Protein AF-A0A2E7MZM9-F1 (afdb_monomer_lite)

Sequence (69 aa):
MGISRDKAIELVEEGIVDPIQMVIMCVKYMSEDDVEDMLDCNELSDRFMEEDDGQPDWEQEWADFGEEY

Foldseek 3Di:
DDPVVVVLVVCCVVVVDPPVRSVVVVLVVDDPVRNVVVCVVVLNDPCSVPPCVVDDDPVRVVVVVPPDD

pLDDT: mean 86.88, std 13.14, range [55.69, 98.25]

Radius of gyration: 21.18 Å; chains: 1; bounding box: 61×20×43 Å

Structure (mmCIF, N/CA/C/O backbone):
data_AF-A0A2E7MZM9-F1
#
_entry.id   AF-A0A2E7MZM9-F1
#
loop_
_atom_site.group_PDB
_atom_site.id
_atom_site.type_symbol
_atom_site.label_atom_id
_atom_site.label_alt_id
_atom_site.label_comp_id
_atom_site.label_asym_id
_atom_site.label_entity_id
_atom_site.label_seq_id
_atom_site.pdbx_PDB_ins_code
_atom_site.Cartn_x
_atom_site.Cartn_y
_atom_site.Cartn_z
_atom_site.occupancy
_atom_site.B_iso_or_equiv
_atom_site.auth_seq_id
_atom_site.auth_comp_id
_atom_site.auth_asym_id
_atom_site.auth_atom_id
_atom_site.pdbx_PDB_model_num
ATOM 1 N N . MET A 1 1 ? 1.835 -0.399 16.955 1.00 55.69 1 MET A N 1
ATOM 2 C CA . MET A 1 1 ? 1.057 -0.873 15.793 1.00 55.69 1 MET A CA 1
ATOM 3 C C . MET A 1 1 ? -0.146 0.054 15.673 1.00 55.69 1 MET A C 1
ATOM 5 O O . MET A 1 1 ? -0.641 0.484 16.708 1.00 55.69 1 MET A O 1
ATOM 9 N N . GLY A 1 2 ? -0.464 0.551 14.475 1.00 68.94 2 GLY A N 1
ATOM 10 C CA . GLY A 1 2 ? -1.467 1.609 14.316 1.00 68.94 2 GLY A CA 1
ATOM 11 C C . GLY A 1 2 ? -2.876 1.066 14.533 1.00 68.94 2 GLY A C 1
ATOM 12 O O . GLY A 1 2 ? -3.275 0.162 13.809 1.00 68.94 2 GLY A O 1
ATOM 13 N N . ILE A 1 3 ? -3.620 1.659 15.473 1.00 85.75 3 ILE A N 1
ATOM 14 C CA . ILE A 1 3 ? -4.992 1.266 15.857 1.00 85.75 3 ILE A CA 1
ATOM 15 C C . ILE A 1 3 ? -5.902 1.079 14.625 1.00 85.75 3 ILE A C 1
ATOM 17 O O . ILE A 1 3 ? -6.745 0.190 14.596 1.00 85.75 3 ILE A O 1
ATOM 21 N N . SER A 1 4 ? -5.712 1.892 13.583 1.00 90.69 4 SER A N 1
ATOM 22 C CA . SER A 1 4 ? -6.480 1.829 12.335 1.00 90.69 4 SER A CA 1
ATOM 23 C C . SER A 1 4 ? -6.157 0.616 11.457 1.00 90.69 4 SER A C 1
ATOM 25 O O . SER A 1 4 ? -7.070 0.029 10.882 1.00 90.69 4 SER A O 1
ATOM 27 N N . ARG A 1 5 ? -4.882 0.223 11.351 1.00 93.56 5 ARG A N 1
ATOM 28 C CA . ARG A 1 5 ? -4.467 -0.949 10.565 1.00 93.56 5 ARG A CA 1
ATOM 29 C C . ARG A 1 5 ? -4.985 -2.227 11.203 1.00 93.56 5 ARG A C 1
ATOM 31 O O . ARG A 1 5 ? -5.547 -3.065 10.509 1.00 93.56 5 ARG A O 1
ATOM 38 N N . ASP A 1 6 ? -4.816 -2.336 12.515 1.00 96.12 6 ASP A N 1
ATOM 39 C CA . ASP A 1 6 ? -5.252 -3.508 13.269 1.00 96.12 6 ASP A CA 1
ATOM 40 C C . ASP A 1 6 ? -6.775 -3.657 13.137 1.00 96.12 6 ASP A C 1
ATOM 42 O O . ASP A 1 6 ? -7.267 -4.749 12.871 1.00 96.12 6 ASP A O 1
ATOM 46 N N . LYS A 1 7 ? -7.517 -2.536 13.138 1.00 95.94 7 LYS A N 1
ATOM 47 C CA . LYS A 1 7 ? -8.960 -2.571 12.900 1.00 95.94 7 LYS A CA 1
ATOM 48 C C . LYS A 1 7 ? -9.351 -3.049 11.498 1.00 95.94 7 LYS A C 1
ATOM 50 O O . LYS A 1 7 ? -10.326 -3.782 11.358 1.00 95.94 7 LYS A O 1
ATOM 55 N N . ALA A 1 8 ? -8.632 -2.632 10.456 1.00 95.88 8 ALA A N 1
ATOM 56 C CA . ALA A 1 8 ? -8.904 -3.103 9.097 1.00 95.88 8 ALA A CA 1
ATOM 57 C C . ALA A 1 8 ? -8.677 -4.619 8.973 1.00 95.88 8 ALA A C 1
ATOM 59 O O . ALA A 1 8 ? -9.472 -5.302 8.333 1.00 95.88 8 ALA A O 1
ATOM 60 N N . ILE A 1 9 ? -7.639 -5.141 9.634 1.00 96.81 9 ILE A N 1
ATOM 61 C CA . ILE A 1 9 ? -7.340 -6.577 9.673 1.00 96.81 9 ILE A CA 1
ATOM 62 C C . ILE A 1 9 ? -8.446 -7.338 10.414 1.00 96.81 9 ILE A C 1
ATOM 64 O O . ILE A 1 9 ? -8.988 -8.286 9.855 1.00 96.81 9 ILE A O 1
ATOM 68 N N . GLU A 1 10 ? -8.858 -6.877 11.600 1.00 97.81 10 GLU A N 1
ATOM 69 C CA . GLU A 1 10 ? -9.962 -7.488 12.360 1.00 97.81 10 GLU A CA 1
ATOM 70 C C . GLU A 1 10 ? -11.245 -7.611 11.526 1.00 97.81 10 GLU A C 1
ATOM 72 O O . GLU A 1 10 ? -11.897 -8.648 11.544 1.00 97.81 10 GLU A O 1
ATOM 77 N N . LEU A 1 11 ? -11.608 -6.575 10.758 1.00 97.75 11 LEU A N 1
ATOM 78 C CA . LEU A 1 11 ? -12.814 -6.603 9.919 1.00 97.75 11 LEU A CA 1
ATOM 79 C C . LEU A 1 11 ? -12.766 -7.701 8.847 1.00 97.75 11 LEU A C 1
ATOM 81 O O . LEU A 1 11 ? -13.808 -8.250 8.484 1.00 97.75 11 LEU A O 1
ATOM 85 N N . VAL A 1 12 ? -11.575 -8.010 8.336 1.00 97.81 12 VAL A N 1
ATOM 86 C CA . VAL A 1 12 ? -11.373 -9.100 7.377 1.00 97.81 12 VAL A CA 1
ATOM 87 C C . VAL A 1 12 ? -11.382 -10.453 8.092 1.00 97.81 12 VAL A C 1
ATOM 89 O O . VAL A 1 12 ? -12.056 -11.375 7.639 1.00 97.81 12 VAL A O 1
ATOM 92 N N . GLU A 1 13 ? -10.696 -10.572 9.231 1.00 97.69 13 GLU A N 1
ATOM 93 C CA . GLU A 1 13 ? -10.629 -11.811 10.024 1.00 97.69 13 GLU A CA 1
ATOM 94 C C . GLU A 1 13 ? -11.994 -12.238 10.586 1.00 97.69 13 GLU A C 1
ATOM 96 O O . GLU A 1 13 ? -12.317 -13.425 10.605 1.00 97.69 13 GLU A O 1
ATOM 101 N N . GLU A 1 14 ? -12.831 -11.280 10.988 1.00 98.06 14 GLU A N 1
ATOM 102 C CA . GLU A 1 14 ? -14.206 -11.516 11.446 1.00 98.06 14 GLU A CA 1
ATOM 103 C C . GLU A 1 14 ? -15.180 -11.815 10.287 1.00 98.06 14 GLU A C 1
ATOM 105 O O . GLU A 1 14 ? -16.355 -12.105 10.521 1.00 98.06 14 GLU A O 1
ATOM 110 N N . GLY A 1 15 ? -14.718 -11.745 9.032 1.00 97.50 15 GLY A N 1
ATOM 111 C CA . GLY A 1 15 ? -15.536 -11.968 7.838 1.00 97.50 15 GLY A CA 1
ATOM 112 C C . GLY A 1 15 ? -16.556 -10.859 7.568 1.00 97.50 15 GLY A C 1
ATOM 113 O O . GLY A 1 15 ? -17.493 -11.059 6.795 1.00 97.50 15 GLY A O 1
ATOM 114 N N . ILE A 1 16 ? -16.395 -9.692 8.201 1.00 98.19 16 ILE A N 1
ATOM 115 C CA . ILE A 1 16 ? -17.254 -8.519 7.992 1.00 98.19 16 ILE A CA 1
ATOM 116 C C . ILE A 1 16 ? -16.980 -7.895 6.621 1.00 98.19 16 ILE A C 1
ATOM 118 O O . ILE A 1 16 ? -17.895 -7.376 5.979 1.00 98.19 16 ILE A O 1
ATOM 122 N N . VAL A 1 17 ? -15.728 -7.956 6.161 1.00 97.69 17 VAL A N 1
ATOM 123 C CA . VAL A 1 17 ? -15.297 -7.464 4.850 1.00 97.69 17 VAL A CA 1
ATOM 124 C C . VAL A 1 17 ? -14.542 -8.565 4.117 1.00 97.69 17 VAL A C 1
ATOM 126 O O . VAL A 1 17 ? -13.615 -9.162 4.655 1.00 97.69 17 VAL A O 1
ATOM 129 N N . ASP A 1 18 ? -14.920 -8.811 2.864 1.00 98.12 18 ASP A N 1
ATOM 130 C CA . ASP A 1 18 ? -14.175 -9.708 1.985 1.00 98.12 18 ASP A CA 1
ATOM 131 C C . ASP A 1 18 ? -12.741 -9.174 1.744 1.00 98.12 18 ASP A C 1
ATOM 133 O O . ASP A 1 18 ? -12.580 -7.979 1.466 1.00 98.12 18 ASP A O 1
ATOM 137 N N . PRO A 1 19 ? -11.692 -10.018 1.816 1.00 98.06 19 PRO A N 1
ATOM 138 C CA . PRO A 1 19 ? -10.311 -9.573 1.640 1.00 98.06 19 PRO A CA 1
ATOM 139 C C . PRO A 1 19 ? -10.056 -8.834 0.319 1.00 98.06 19 PRO A C 1
ATOM 141 O O . PRO A 1 19 ? -9.355 -7.822 0.312 1.00 98.06 19 PRO A O 1
ATOM 144 N N . ILE A 1 20 ? -10.644 -9.292 -0.794 1.00 98.06 20 ILE A N 1
ATOM 145 C CA . ILE A 1 20 ? -10.468 -8.653 -2.107 1.00 98.06 20 ILE A CA 1
ATOM 146 C C . ILE A 1 20 ? -11.138 -7.279 -2.097 1.00 98.06 20 ILE A C 1
ATOM 148 O O . ILE A 1 20 ? -10.565 -6.310 -2.593 1.00 98.06 20 ILE A O 1
ATOM 152 N N . GLN A 1 21 ? -12.322 -7.160 -1.490 1.00 98.25 21 GLN A N 1
ATOM 153 C CA . GLN A 1 21 ? -12.973 -5.859 -1.320 1.00 98.25 21 GLN A CA 1
ATOM 154 C C . GLN A 1 21 ? -12.141 -4.899 -0.463 1.00 98.25 21 GLN A C 1
ATOM 156 O O . GLN A 1 21 ? -12.043 -3.725 -0.816 1.00 98.25 21 GLN A O 1
ATOM 161 N N . MET A 1 22 ? -11.505 -5.373 0.616 1.00 97.88 22 MET A N 1
ATOM 162 C CA . MET A 1 22 ? -10.599 -4.543 1.421 1.00 97.88 22 MET A CA 1
ATOM 163 C C . MET A 1 22 ? -9.426 -4.022 0.581 1.00 97.88 22 MET A C 1
ATOM 165 O O . MET A 1 22 ? -9.159 -2.822 0.591 1.00 97.88 22 MET A O 1
ATOM 169 N N . VAL A 1 23 ? -8.788 -4.889 -0.215 1.00 97.19 23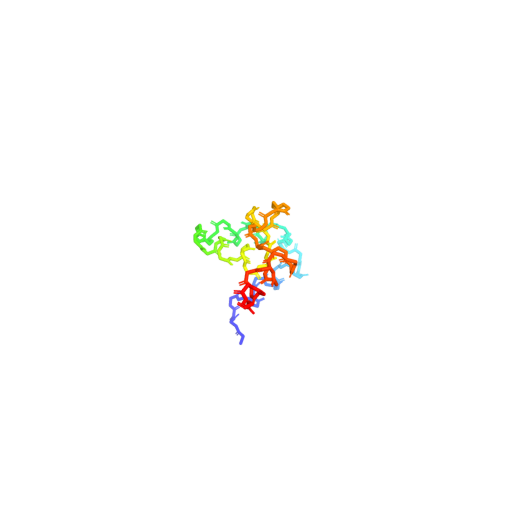 VAL A N 1
ATOM 170 C CA . VAL A 1 23 ? -7.701 -4.492 -1.128 1.00 97.19 23 VAL A CA 1
ATOM 171 C C . VAL A 1 23 ? -8.183 -3.461 -2.150 1.00 97.19 23 VAL A C 1
ATOM 173 O O . VAL A 1 23 ? -7.546 -2.423 -2.304 1.00 97.19 23 VAL A O 1
ATOM 176 N N . ILE A 1 24 ? -9.331 -3.681 -2.801 1.00 97.88 24 ILE A N 1
ATOM 177 C CA . ILE A 1 24 ? -9.891 -2.730 -3.778 1.00 97.88 24 ILE A CA 1
ATOM 178 C C . ILE A 1 24 ? -10.166 -1.369 -3.129 1.00 97.88 24 ILE A C 1
ATOM 180 O O . ILE A 1 24 ? -9.889 -0.338 -3.739 1.00 97.88 24 ILE A O 1
ATOM 184 N N . MET A 1 25 ? -10.710 -1.340 -1.909 1.00 97.69 25 MET A N 1
ATOM 185 C CA . MET A 1 25 ? -10.947 -0.087 -1.186 1.00 97.69 25 MET A CA 1
ATOM 186 C C . MET A 1 25 ? -9.642 0.642 -0.867 1.00 97.69 25 MET A C 1
ATOM 188 O O . MET A 1 25 ? -9.578 1.853 -1.059 1.00 97.69 25 MET A O 1
ATOM 192 N N . CYS A 1 26 ? -8.606 -0.076 -0.424 1.00 96.94 26 CYS A N 1
ATOM 193 C CA . CYS A 1 26 ? -7.289 0.508 -0.182 1.00 96.94 26 CYS A CA 1
ATOM 194 C C . CYS A 1 26 ? -6.689 1.085 -1.468 1.00 96.94 26 CYS A C 1
ATOM 196 O O . CYS A 1 26 ? -6.311 2.251 -1.478 1.00 96.94 26 CYS A O 1
ATOM 198 N N . VAL A 1 27 ? -6.673 0.315 -2.560 1.00 97.06 27 VAL A N 1
ATOM 199 C CA . VAL A 1 27 ? -6.121 0.756 -3.853 1.00 97.06 27 VAL A CA 1
ATOM 200 C C . VAL A 1 27 ? -6.868 1.965 -4.407 1.00 97.06 27 VAL A C 1
ATOM 202 O O . VAL A 1 27 ? -6.238 2.903 -4.867 1.00 97.06 27 VAL A O 1
ATOM 205 N N . LYS A 1 28 ? -8.198 2.015 -4.279 1.00 96.81 28 LYS A N 1
ATOM 206 C CA . LYS A 1 28 ? -8.993 3.186 -4.691 1.00 96.81 28 LYS A CA 1
ATOM 207 C C . LYS A 1 28 ? -8.801 4.429 -3.819 1.00 96.81 28 LYS A C 1
ATOM 209 O O . LYS A 1 28 ? -9.222 5.508 -4.225 1.00 96.81 28 LYS A O 1
ATOM 214 N N . TYR A 1 29 ? -8.297 4.269 -2.599 1.00 97.31 29 TYR A N 1
ATOM 215 C CA . TYR A 1 29 ? -8.069 5.376 -1.672 1.00 97.31 29 TYR A CA 1
ATOM 216 C C . TYR A 1 29 ? -6.664 5.978 -1.813 1.00 97.31 29 TYR A C 1
ATOM 218 O O . TYR A 1 29 ? -6.484 7.160 -1.525 1.00 97.31 29 TYR A O 1
ATOM 226 N N 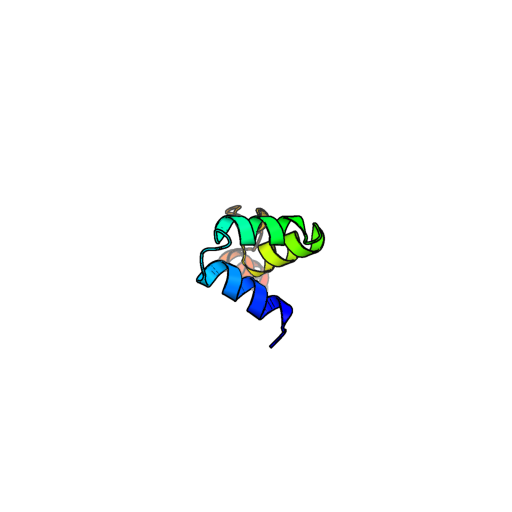. MET A 1 30 ? -5.684 5.173 -2.228 1.00 97.19 30 MET A N 1
ATOM 227 C CA . MET A 1 30 ? -4.317 5.616 -2.517 1.00 97.19 30 MET A CA 1
ATOM 228 C C . MET A 1 30 ? -4.288 6.572 -3.723 1.00 97.19 30 MET A C 1
ATOM 230 O O . MET A 1 30 ? -5.198 6.551 -4.554 1.00 97.19 30 MET A O 1
ATOM 234 N N . SER A 1 31 ? -3.277 7.444 -3.798 1.00 97.81 31 SER A N 1
ATOM 235 C CA . SER A 1 31 ? -3.057 8.260 -5.001 1.00 97.81 31 SER A CA 1
ATOM 236 C C . SER A 1 31 ? -2.506 7.406 -6.149 1.00 97.81 31 SER A C 1
ATOM 238 O O . SER A 1 31 ? -2.010 6.310 -5.902 1.00 97.81 31 SER A O 1
ATOM 240 N N . GLU A 1 32 ? -2.590 7.893 -7.393 1.00 97.25 32 GLU A N 1
ATOM 241 C CA . GLU A 1 32 ? -1.988 7.193 -8.543 1.00 97.25 32 GLU A CA 1
ATOM 242 C C . GLU A 1 32 ? -0.484 6.961 -8.309 1.00 97.25 32 GLU A C 1
ATOM 244 O O . GLU A 1 32 ? -0.034 5.826 -8.419 1.00 97.25 32 GLU A O 1
ATOM 249 N N . ASP A 1 33 ? 0.247 7.984 -7.847 1.00 97.25 33 ASP A N 1
ATOM 250 C CA . ASP A 1 33 ? 1.677 7.889 -7.515 1.00 97.25 33 ASP A CA 1
ATOM 251 C C . ASP A 1 33 ? 1.957 6.802 -6.450 1.00 97.25 33 ASP A C 1
ATOM 253 O O . ASP A 1 33 ? 2.869 5.994 -6.607 1.00 97.25 33 ASP A O 1
ATOM 257 N N . ASP A 1 34 ? 1.142 6.718 -5.386 1.00 97.88 34 ASP A N 1
ATOM 258 C CA . ASP A 1 34 ? 1.292 5.675 -4.353 1.00 97.88 34 ASP A CA 1
ATOM 259 C C . ASP A 1 34 ? 1.043 4.261 -4.914 1.00 97.88 34 ASP A C 1
ATOM 261 O O . ASP A 1 34 ? 1.642 3.283 -4.454 1.00 97.88 34 ASP A O 1
ATOM 265 N N . VAL A 1 35 ? 0.110 4.127 -5.863 1.00 97.25 35 VAL A N 1
ATOM 266 C CA . VAL A 1 35 ? -0.204 2.845 -6.508 1.00 97.25 35 VAL A CA 1
ATOM 267 C C . VAL A 1 35 ? 0.926 2.438 -7.446 1.00 97.25 35 VAL A C 1
ATOM 269 O O . VAL A 1 35 ? 1.334 1.277 -7.395 1.00 97.25 35 VAL A O 1
ATOM 272 N N . GLU A 1 36 ? 1.453 3.365 -8.247 1.00 96.06 36 GLU A N 1
ATOM 273 C CA . GLU A 1 36 ? 2.616 3.137 -9.111 1.00 96.06 36 GLU A CA 1
ATOM 274 C C . GLU A 1 36 ? 3.822 2.682 -8.281 1.00 96.06 36 GLU A C 1
ATOM 276 O O . GLU A 1 36 ? 4.312 1.573 -8.492 1.00 96.06 36 GLU A O 1
ATOM 281 N N . ASP A 1 37 ? 4.207 3.434 -7.244 1.00 96.19 37 ASP A N 1
ATOM 282 C CA . ASP A 1 37 ? 5.327 3.085 -6.357 1.00 96.19 37 ASP A CA 1
ATOM 283 C C . ASP A 1 37 ? 5.150 1.702 -5.698 1.00 96.19 37 ASP A C 1
ATOM 285 O O . ASP A 1 37 ? 6.111 0.944 -5.524 1.00 96.19 37 ASP A O 1
ATOM 289 N N . MET A 1 38 ? 3.919 1.339 -5.323 1.00 96.75 38 MET A N 1
ATOM 290 C CA . MET A 1 38 ? 3.615 0.034 -4.731 1.00 96.75 38 MET A CA 1
ATOM 291 C C . MET A 1 38 ? 3.741 -1.105 -5.747 1.00 96.75 38 MET A C 1
ATOM 293 O O . MET A 1 38 ? 4.338 -2.135 -5.418 1.00 96.75 38 MET A O 1
ATOM 297 N N . LEU A 1 39 ? 3.207 -0.937 -6.961 1.00 96.25 39 LEU A N 1
ATOM 298 C CA . LEU A 1 39 ? 3.360 -1.920 -8.039 1.00 96.25 39 LEU A CA 1
ATOM 299 C C . LEU A 1 39 ? 4.835 -2.099 -8.393 1.00 96.25 39 LEU A C 1
ATOM 301 O O . LEU A 1 39 ? 5.303 -3.219 -8.574 1.00 96.25 39 LEU A O 1
ATOM 305 N N . ASP A 1 40 ? 5.578 -1.006 -8.387 1.00 92.94 40 ASP A 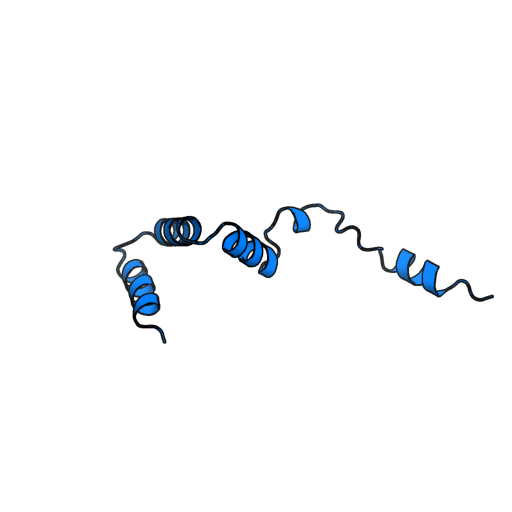N 1
ATOM 306 C CA . ASP A 1 40 ? 6.986 -0.959 -8.729 1.00 92.94 40 ASP A CA 1
ATOM 307 C C . ASP A 1 40 ? 7.882 -1.676 -7.730 1.00 92.94 40 ASP A C 1
ATOM 309 O O . ASP A 1 40 ? 8.721 -2.490 -8.109 1.00 92.94 40 ASP A O 1
ATOM 313 N N . CYS A 1 41 ? 7.671 -1.412 -6.439 1.00 95.62 41 CYS A N 1
ATOM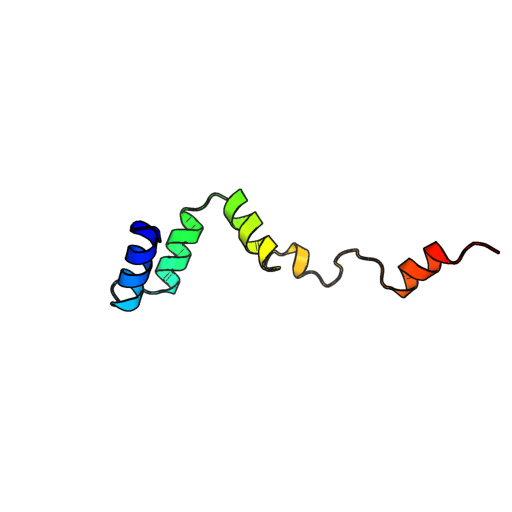 314 C CA . CYS A 1 41 ? 8.409 -2.060 -5.356 1.00 95.62 41 CYS A CA 1
ATOM 315 C C . CYS A 1 41 ? 8.199 -3.581 -5.308 1.00 95.62 41 CYS A C 1
ATOM 317 O O . CYS A 1 41 ? 8.955 -4.275 -4.628 1.00 95.62 41 CYS A O 1
ATOM 319 N N . ASN A 1 42 ? 7.161 -4.092 -5.975 1.00 93.25 42 ASN A N 1
ATOM 320 C CA . ASN A 1 42 ? 6.855 -5.518 -6.063 1.00 93.25 42 ASN A CA 1
ATOM 321 C C . ASN A 1 42 ? 7.083 -6.087 -7.474 1.00 93.25 42 ASN A C 1
ATOM 323 O O . ASN A 1 42 ? 6.695 -7.228 -7.712 1.00 93.25 42 ASN A O 1
ATOM 327 N N . GLU A 1 43 ? 7.684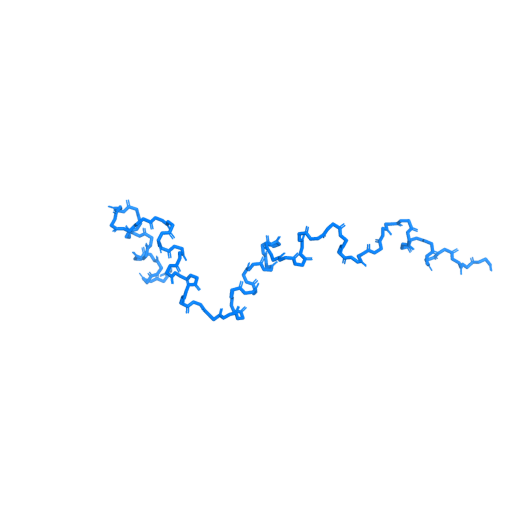 -5.315 -8.390 1.00 92.00 43 GLU A N 1
ATOM 328 C CA . GLU A 1 43 ? 7.938 -5.707 -9.788 1.00 92.00 43 GLU A CA 1
ATOM 329 C C . GLU A 1 43 ? 6.656 -6.130 -10.540 1.00 92.00 43 GLU A C 1
ATOM 331 O O . GLU A 1 43 ? 6.661 -7.005 -11.402 1.00 92.00 43 GLU A O 1
ATOM 336 N N . LEU A 1 44 ? 5.521 -5.515 -10.190 1.00 93.19 44 LEU A N 1
ATOM 337 C CA . LEU A 1 44 ? 4.193 -5.806 -10.744 1.00 93.19 44 LEU A CA 1
ATOM 338 C C . LEU A 1 44 ? 3.716 -4.776 -11.774 1.00 93.19 44 LEU A C 1
ATOM 340 O O . LEU A 1 44 ? 2.627 -4.946 -12.320 1.00 93.19 44 LEU A O 1
ATOM 3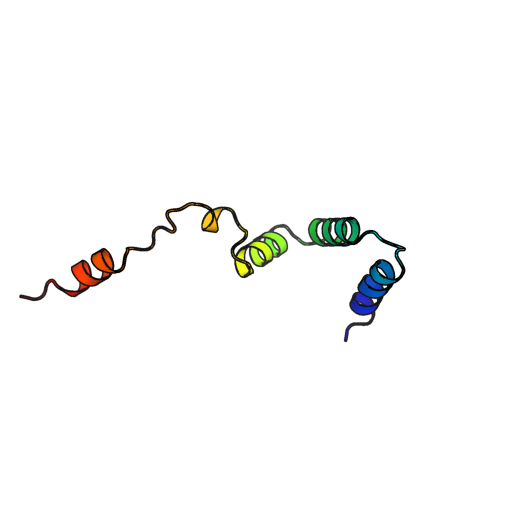44 N N . SER A 1 45 ? 4.453 -3.690 -12.007 1.00 90.88 45 SER A N 1
ATOM 345 C CA . SER A 1 45 ? 4.092 -2.718 -13.042 1.00 90.88 45 SER A CA 1
ATOM 346 C C . SER A 1 45 ? 4.477 -3.210 -14.437 1.00 90.88 45 SER A C 1
ATOM 348 O O . SER A 1 45 ? 5.408 -3.998 -14.601 1.00 90.88 45 SER A O 1
ATOM 350 N N . ASP A 1 46 ? 3.766 -2.723 -15.460 1.00 87.25 46 ASP A N 1
ATOM 351 C CA . ASP A 1 46 ? 3.924 -3.171 -16.853 1.00 87.25 46 ASP A CA 1
ATOM 352 C C . ASP A 1 46 ? 5.375 -3.076 -17.350 1.00 87.25 46 ASP A C 1
ATOM 354 O O . ASP A 1 46 ? 5.832 -3.931 -18.103 1.00 87.25 46 ASP A O 1
ATOM 358 N N . ARG A 1 47 ? 6.139 -2.095 -16.855 1.00 83.94 47 ARG A N 1
ATOM 359 C CA . ARG A 1 47 ? 7.551 -1.910 -17.215 1.00 83.94 47 ARG A CA 1
ATOM 360 C C . ARG A 1 47 ? 8.481 -3.060 -16.804 1.00 83.94 47 ARG A C 1
ATOM 362 O O . ARG A 1 47 ? 9.599 -3.110 -17.294 1.00 83.94 47 ARG A O 1
ATOM 369 N N . PHE A 1 48 ? 8.050 -3.931 -15.890 1.00 83.06 48 PHE A N 1
ATOM 370 C CA . PHE A 1 48 ? 8.787 -5.130 -15.473 1.00 83.06 48 PHE A CA 1
ATOM 371 C C . PHE A 1 48 ? 8.235 -6.412 -16.113 1.00 83.06 48 PHE A C 1
ATOM 373 O O . PHE A 1 48 ? 8.834 -7.474 -15.972 1.00 83.06 48 PHE A O 1
ATOM 380 N N . MET A 1 49 ? 7.079 -6.342 -16.783 1.00 75.56 49 MET A N 1
ATOM 381 C CA . MET A 1 49 ? 6.468 -7.496 -17.452 1.00 75.56 49 MET A CA 1
ATOM 382 C C . MET A 1 49 ? 6.892 -7.636 -18.918 1.00 75.56 49 MET A C 1
ATOM 384 O O . MET A 1 49 ? 6.688 -8.698 -19.508 1.00 75.56 49 MET A O 1
ATOM 388 N N . GLU A 1 50 ? 7.457 -6.589 -19.519 1.00 70.56 50 GLU A N 1
ATOM 389 C CA . GLU A 1 50 ? 8.052 -6.667 -20.853 1.00 70.56 50 GLU A CA 1
ATOM 390 C C . GLU A 1 50 ? 9.409 -7.398 -20.771 1.00 70.56 50 GLU A C 1
ATOM 392 O O . GLU A 1 50 ? 10.250 -7.064 -19.946 1.00 70.56 50 GLU A O 1
ATOM 397 N N . GLU A 1 51 ? 9.607 -8.426 -21.613 1.00 61.66 51 GLU A N 1
ATOM 398 C CA . GLU A 1 51 ? 10.783 -9.333 -21.645 1.00 61.66 51 GLU A CA 1
ATOM 399 C C . GLU A 1 51 ? 12.133 -8.639 -21.930 1.00 61.66 51 GLU A C 1
ATOM 401 O O . GLU A 1 51 ? 13.172 -9.297 -21.934 1.00 61.66 51 GLU A O 1
ATOM 406 N N . ASP A 1 52 ? 12.118 -7.332 -22.180 1.00 64.50 52 ASP A N 1
ATOM 407 C CA . ASP A 1 52 ? 13.280 -6.503 -22.476 1.00 64.50 52 ASP A CA 1
ATOM 408 C C . ASP A 1 52 ? 13.272 -5.316 -21.505 1.00 64.50 52 ASP A C 1
ATOM 410 O O . ASP A 1 52 ? 12.685 -4.268 -21.773 1.00 64.50 52 ASP A O 1
ATOM 414 N N . ASP A 1 53 ? 13.911 -5.491 -20.348 1.00 64.50 53 ASP A N 1
ATOM 415 C CA . ASP A 1 53 ? 14.152 -4.421 -19.371 1.00 64.50 53 ASP A CA 1
ATOM 416 C C . ASP A 1 53 ? 15.178 -3.385 -19.880 1.00 64.50 53 ASP A C 1
ATOM 418 O O . ASP A 1 53 ? 15.563 -2.462 -19.154 1.00 64.50 53 ASP A O 1
ATOM 422 N N . GLY A 1 54 ? 15.626 -3.523 -21.137 1.00 66.94 54 GLY A N 1
ATOM 423 C CA . GLY A 1 54 ? 16.658 -2.706 -21.756 1.00 66.94 54 GLY A CA 1
ATOM 424 C C . GLY A 1 54 ? 18.018 -2.864 -21.082 1.00 66.94 54 GLY A C 1
ATOM 425 O O . GLY A 1 54 ? 18.931 -2.087 -21.384 1.00 66.94 54 GLY A O 1
ATOM 426 N N . GLN A 1 55 ? 18.165 -3.820 -20.158 1.00 74.69 55 GLN A N 1
ATOM 427 C CA . GLN A 1 55 ? 19.429 -4.098 -19.512 1.00 74.69 55 GLN A CA 1
ATOM 428 C C . GLN A 1 55 ? 20.290 -4.920 -20.481 1.00 74.69 55 GLN A C 1
ATOM 430 O O . GLN A 1 55 ? 19.839 -5.945 -20.999 1.00 74.69 55 GLN A O 1
ATOM 435 N N . PRO A 1 56 ? 21.534 -4.486 -20.764 1.00 73.81 56 PRO A N 1
ATOM 436 C CA . PRO A 1 56 ? 22.446 -5.292 -21.556 1.00 73.81 56 PRO A CA 1
ATOM 437 C C . PRO A 1 56 ? 22.622 -6.650 -20.882 1.00 73.81 56 PRO A C 1
ATOM 439 O O . PRO A 1 56 ? 22.750 -6.751 -19.659 1.00 73.81 56 PRO A O 1
ATOM 442 N N . ASP A 1 57 ? 22.645 -7.707 -21.687 1.00 77.19 57 ASP A N 1
ATOM 443 C CA . ASP A 1 57 ? 23.061 -8.995 -21.166 1.00 77.19 57 ASP A CA 1
ATOM 444 C C . ASP A 1 57 ? 24.521 -8.914 -20.672 1.00 77.19 57 ASP A C 1
ATOM 446 O O . ASP A 1 57 ? 25.295 -8.003 -20.992 1.00 77.19 57 ASP A O 1
ATOM 450 N N . TRP A 1 58 ? 24.918 -9.895 -19.869 1.00 73.44 58 TRP A N 1
ATOM 451 C CA . TRP A 1 58 ? 26.278 -9.952 -19.347 1.00 73.44 58 TRP A CA 1
ATOM 452 C C . TRP A 1 58 ? 27.341 -10.081 -20.462 1.00 73.44 58 TRP A C 1
ATOM 454 O O . TRP A 1 58 ? 28.494 -9.738 -20.218 1.00 73.44 58 TRP A O 1
ATOM 464 N N . GLU A 1 59 ? 27.006 -10.556 -21.670 1.00 79.25 59 GLU A N 1
ATOM 465 C CA . GLU A 1 59 ? 27.938 -10.596 -22.811 1.00 79.25 59 GLU A CA 1
ATOM 466 C C . GLU A 1 59 ? 28.164 -9.191 -23.392 1.00 79.25 59 GLU A C 1
ATOM 468 O O . GLU A 1 59 ? 29.302 -8.830 -23.695 1.00 79.25 59 GLU A O 1
ATOM 473 N N . GLN A 1 60 ? 27.111 -8.380 -23.490 1.00 78.38 60 GLN A N 1
ATOM 474 C CA . GLN A 1 60 ? 27.129 -6.989 -23.936 1.00 78.38 60 GLN A CA 1
ATOM 475 C C . GLN A 1 60 ? 27.879 -6.100 -22.937 1.00 78.38 60 GLN A C 1
ATOM 477 O O . GLN A 1 60 ? 28.737 -5.322 -23.351 1.00 78.38 60 GLN A O 1
ATOM 482 N N . GLU A 1 61 ? 27.654 -6.270 -21.627 1.00 74.81 61 GLU A N 1
ATOM 483 C CA . GLU A 1 61 ? 28.410 -5.535 -20.596 1.00 74.81 61 GLU A CA 1
ATOM 484 C C . GLU A 1 61 ? 29.917 -5.844 -20.637 1.00 74.81 61 GLU A C 1
ATOM 486 O O . GLU A 1 61 ? 30.755 -4.956 -20.460 1.00 74.81 61 GLU A O 1
ATOM 491 N N . TRP A 1 62 ? 30.290 -7.104 -20.878 1.00 79.56 62 TRP A N 1
ATOM 492 C CA . TRP A 1 62 ? 31.697 -7.505 -20.966 1.00 79.56 62 TRP A CA 1
ATOM 493 C C . TRP A 1 62 ? 32.366 -7.062 -22.270 1.00 79.56 62 TRP A C 1
ATOM 495 O O . TRP A 1 62 ? 33.571 -6.798 -22.265 1.00 79.56 62 TRP A O 1
ATOM 505 N N . ALA A 1 63 ? 31.614 -6.964 -23.370 1.00 77.00 63 ALA A N 1
ATOM 506 C CA . ALA A 1 63 ? 32.116 -6.454 -24.644 1.00 77.00 63 ALA A CA 1
ATOM 507 C C . ALA A 1 63 ? 32.532 -4.977 -24.540 1.00 77.00 63 ALA A C 1
ATOM 509 O O . ALA A 1 63 ? 33.611 -4.621 -25.014 1.00 77.00 63 ALA A O 1
ATOM 510 N N . ASP A 1 64 ? 31.748 -4.153 -23.838 1.00 70.81 64 ASP A N 1
ATOM 511 C CA . ASP A 1 64 ? 32.078 -2.742 -23.587 1.00 70.81 64 ASP A CA 1
ATOM 512 C C . ASP A 1 64 ? 33.285 -2.567 -22.647 1.00 70.81 64 ASP A C 1
ATOM 514 O O . ASP A 1 64 ? 34.035 -1.597 -22.760 1.00 70.81 64 ASP A O 1
ATOM 518 N N . PHE A 1 65 ? 33.512 -3.511 -21.727 1.00 71.75 65 PHE A N 1
ATOM 519 C CA . PHE A 1 65 ? 34.651 -3.479 -20.801 1.00 71.75 65 PHE A CA 1
ATOM 520 C C . PHE A 1 65 ? 35.963 -4.015 -21.417 1.00 71.75 65 PHE A C 1
ATOM 522 O O . PHE A 1 65 ? 37.042 -3.771 -20.878 1.00 71.75 65 PHE A O 1
ATOM 529 N N . GLY A 1 66 ? 35.887 -4.767 -22.521 1.00 65.19 66 GLY A N 1
ATOM 530 C CA . GLY A 1 66 ? 36.992 -5.553 -23.085 1.00 65.19 66 GLY A CA 1
ATOM 531 C C . GLY A 1 66 ? 37.754 -4.939 -24.264 1.00 65.19 66 GLY A C 1
ATOM 532 O O . GLY A 1 66 ? 38.717 -5.555 -24.725 1.00 65.19 66 GLY A O 1
ATOM 533 N N . GLU A 1 67 ? 37.384 -3.754 -24.758 1.00 62.56 67 GLU A N 1
ATOM 534 C CA . GLU A 1 67 ? 38.163 -3.047 -25.788 1.00 62.56 67 GLU A CA 1
ATOM 535 C C . GLU A 1 67 ? 39.283 -2.183 -25.177 1.00 62.56 67 GLU A C 1
ATOM 537 O O . GLU A 1 67 ? 39.287 -0.958 -25.260 1.00 62.56 67 GLU A O 1
ATOM 542 N N . GLU A 1 68 ? 40.287 -2.832 -24.587 1.00 58.19 68 GLU A N 1
ATOM 543 C CA . GLU A 1 68 ? 41.621 -2.241 -24.420 1.00 58.19 68 GLU A CA 1
ATOM 544 C C . GLU A 1 68 ? 42.663 -3.280 -24.870 1.00 58.19 68 GLU A C 1
ATOM 546 O O . GLU A 1 68 ? 43.146 -4.100 -24.086 1.00 58.19 68 GLU A O 1
ATOM 551 N N . TYR A 1 69 ? 42.952 -3.288 -26.178 1.00 59.16 69 TYR A N 1
ATOM 552 C CA . TYR A 1 69 ? 44.158 -3.902 -26.749 1.00 59.16 69 TYR A CA 1
ATOM 553 C C . TYR A 1 69 ? 45.251 -2.849 -26.930 1.00 59.16 69 TYR A C 1
ATOM 555 O O . TYR A 1 69 ? 44.943 -1.766 -27.478 1.00 59.16 69 TYR A O 1
#

Secondary structure (DSSP, 8-state):
--HHHHHHHHHHHTTSS-HHHHHHHHHHHS-HHHHHHHHHHTT-SHHHHSS--SPPPHHHHHHHH----